Protein AF-A0A6G0XT94-F1 (afdb_monomer_lite)

Organism: NCBI:txid100861

Radius of gyration: 24.81 Å; chains: 1; bounding box: 57×28×72 Å

Foldseek 3Di:
DPVVVVVVVVVVVVVVVVVVVVVVVVVVVVVVLVVVLVVLCVPPPVVLLVVLVVVCLVLVFPQSLVVLLVVLVHDDDSVVGDHDPDDSVCSCVPPVVVLSVVLSVVCSVVVDPDSSVSSNVVSVVVSVVD

Sequence (130 aa):
MAEDKSQGLVTLREQLEKVQARYRNKDQRLAQQLDSKYEYMIHHLDPFISEALEELMLHRPEQVSAFLALYIRGPIDASRFKKTQLQPQVYFDRKVHPALSLAMDSVLRDIPDDIQAYLVDFFEKRATVY

pLDDT: mean 84.33, std 12.01, range [39.94, 95.5]

Structure (mmCIF, N/CA/C/O backbone):
data_AF-A0A6G0XT94-F1
#
_entry.id   AF-A0A6G0XT94-F1
#
loop_
_atom_site.group_PDB
_atom_site.id
_atom_site.type_symbol
_atom_site.label_atom_id
_atom_site.label_alt_id
_atom_site.label_comp_id
_atom_site.label_asym_id
_atom_site.label_entity_id
_atom_site.label_seq_id
_atom_site.pdbx_PDB_ins_code
_atom_site.Cartn_x
_atom_site.Cartn_y
_atom_site.Cartn_z
_atom_site.occupancy
_atom_site.B_iso_or_equiv
_atom_site.auth_seq_id
_atom_site.auth_comp_id
_atom_site.auth_asym_id
_atom_site.auth_atom_id
_atom_site.pdbx_PDB_model_num
ATOM 1 N N . MET A 1 1 ? -42.176 16.657 53.785 1.00 47.75 1 MET A N 1
ATOM 2 C CA . MET A 1 1 ? -41.913 16.784 52.330 1.00 47.75 1 MET A CA 1
ATOM 3 C C . MET A 1 1 ? -40.404 16.745 52.029 1.00 47.75 1 MET A C 1
ATOM 5 O O . MET A 1 1 ? -39.890 17.646 51.379 1.00 47.75 1 MET A O 1
ATOM 9 N N . ALA A 1 2 ? -39.673 15.729 52.512 1.00 53.06 2 ALA A N 1
ATOM 10 C CA . ALA A 1 2 ? -38.213 15.620 52.334 1.00 53.06 2 ALA A CA 1
ATOM 11 C C . ALA A 1 2 ? -37.775 14.369 51.539 1.00 53.06 2 ALA A C 1
ATOM 13 O O . ALA A 1 2 ? -36.676 14.356 50.993 1.00 53.06 2 ALA A O 1
ATOM 14 N N . GLU A 1 3 ? -38.634 13.351 51.421 1.00 51.06 3 GLU A N 1
ATOM 15 C CA . GLU A 1 3 ? -38.310 12.079 50.750 1.00 51.06 3 GLU A CA 1
ATOM 16 C C . GLU A 1 3 ? -38.244 12.189 49.217 1.00 51.06 3 GLU A C 1
ATOM 18 O O . GLU A 1 3 ? -37.426 11.525 48.587 1.00 51.06 3 GLU A O 1
ATOM 23 N N . ASP A 1 4 ? -39.016 13.098 48.620 1.00 54.94 4 ASP A N 1
ATOM 24 C CA . ASP A 1 4 ? -39.150 13.232 47.160 1.00 54.94 4 ASP A CA 1
ATOM 25 C C . A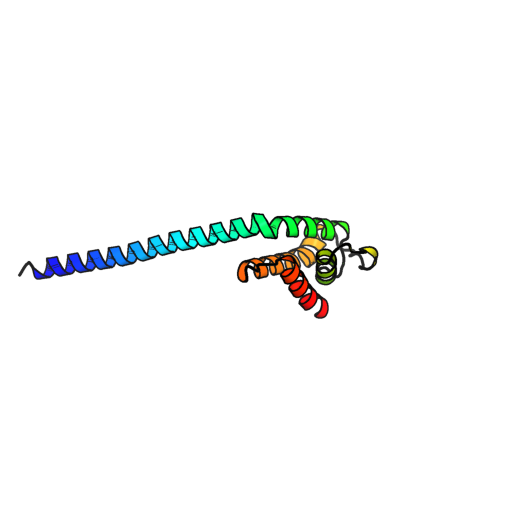SP A 1 4 ? -37.880 13.811 46.487 1.00 54.94 4 ASP A C 1
ATOM 27 O O . ASP A 1 4 ? -37.444 13.388 45.417 1.00 54.94 4 ASP A O 1
ATOM 31 N N . LYS A 1 5 ? -37.170 14.718 47.178 1.00 51.66 5 LYS A N 1
ATOM 32 C CA . LYS A 1 5 ? -35.885 15.269 46.696 1.00 51.66 5 LYS A CA 1
ATOM 33 C C . LYS A 1 5 ? -34.733 14.262 46.760 1.00 51.66 5 LYS A C 1
ATOM 35 O O . LYS A 1 5 ? -33.808 14.344 45.956 1.00 51.66 5 LYS A O 1
ATOM 40 N N . SER A 1 6 ? -34.782 13.331 47.713 1.00 54.19 6 SER A N 1
ATOM 41 C CA . SER A 1 6 ? -33.775 12.279 47.887 1.00 54.19 6 SER A CA 1
ATOM 42 C C . SER A 1 6 ? -33.812 11.288 46.718 1.00 54.19 6 SER A C 1
ATOM 44 O O . SER A 1 6 ? -32.783 11.018 46.100 1.00 54.19 6 SER A O 1
ATOM 46 N N . GLN A 1 7 ? -35.011 10.838 46.331 1.00 55.59 7 GLN A N 1
ATOM 47 C CA . GLN A 1 7 ? -35.201 9.927 45.197 1.00 55.59 7 GLN A CA 1
ATOM 48 C C . GLN A 1 7 ? -34.816 10.569 43.852 1.00 55.59 7 GLN A C 1
ATOM 50 O O . GLN A 1 7 ? -34.194 9.916 43.008 1.00 55.59 7 GLN A O 1
ATOM 55 N N . GLY A 1 8 ? -35.089 11.866 43.670 1.00 60.47 8 GLY A N 1
ATOM 56 C CA . GLY A 1 8 ? -34.646 12.629 42.496 1.00 60.47 8 GLY A CA 1
ATOM 57 C C . GLY A 1 8 ? -33.119 12.756 42.369 1.00 60.47 8 GLY A C 1
ATOM 58 O O . GLY A 1 8 ? -32.583 12.721 41.265 1.00 60.47 8 GLY A O 1
ATOM 59 N N . LEU A 1 9 ? -32.390 12.857 43.486 1.00 61.22 9 LEU A N 1
ATOM 60 C CA . LEU A 1 9 ? -30.920 12.921 43.489 1.00 61.22 9 LEU A CA 1
ATOM 61 C C . LEU A 1 9 ? -30.268 11.557 43.227 1.00 61.22 9 LEU A C 1
ATOM 63 O O . LEU A 1 9 ? -29.251 11.494 42.536 1.00 61.22 9 LEU A O 1
ATOM 67 N N . VAL A 1 10 ? -30.851 10.474 43.750 1.00 67.38 10 VAL A N 1
ATOM 68 C CA . VAL A 1 10 ? -30.383 9.097 43.508 1.00 67.38 10 VAL A CA 1
ATOM 69 C C . VAL A 1 10 ? -30.534 8.734 42.030 1.00 67.38 10 VAL A C 1
ATOM 71 O O . VAL A 1 10 ? -29.571 8.296 41.404 1.00 67.38 10 VAL A O 1
ATOM 74 N N . THR A 1 11 ? -31.690 9.030 41.435 1.00 71.62 11 THR A N 1
ATOM 75 C CA . THR A 1 11 ? -31.951 8.780 40.007 1.00 71.62 11 THR A CA 1
ATOM 76 C C . THR A 1 11 ? -31.040 9.593 39.082 1.00 71.62 11 THR A C 1
ATOM 78 O O . THR A 1 11 ? -30.573 9.072 38.068 1.00 71.62 11 THR A O 1
ATOM 81 N N . LEU A 1 12 ? -30.706 10.839 39.441 1.00 71.88 12 LEU A N 1
ATOM 82 C CA . LEU A 1 12 ? -29.742 11.655 38.693 1.00 71.88 12 LEU A CA 1
ATOM 83 C C . LEU A 1 12 ? -28.315 11.096 38.782 1.00 71.88 12 LEU A C 1
ATOM 85 O O . LEU A 1 12 ? -27.601 11.076 37.781 1.00 71.88 12 LEU A O 1
ATOM 89 N N . ARG A 1 13 ? -27.907 10.602 39.959 1.00 71.88 13 ARG A N 1
ATOM 90 C CA . ARG A 1 13 ? -26.602 9.950 40.163 1.00 71.88 13 ARG A CA 1
ATOM 91 C C . ARG A 1 13 ? -26.470 8.680 39.326 1.00 71.88 13 ARG A C 1
ATOM 93 O O . ARG A 1 13 ? -25.478 8.524 38.623 1.00 71.88 13 ARG A O 1
ATOM 100 N N . GLU A 1 14 ? -27.494 7.831 39.333 1.00 77.62 14 GLU A N 1
ATOM 101 C CA . GLU A 1 14 ? -27.533 6.603 38.531 1.00 77.62 14 GLU A CA 1
ATOM 102 C C . GLU A 1 14 ? -27.490 6.890 37.023 1.00 77.62 14 GLU A C 1
ATOM 104 O O . GLU A 1 14 ? -26.843 6.172 36.256 1.00 77.62 14 GLU A O 1
ATOM 109 N N . GLN A 1 15 ? -28.164 7.952 36.567 1.00 74.56 15 GLN A N 1
ATOM 110 C CA . GLN A 1 15 ? -28.080 8.398 35.175 1.00 74.56 15 GLN A CA 1
ATOM 111 C C . GLN A 1 15 ? -26.670 8.885 34.826 1.00 74.56 15 GLN A C 1
ATOM 113 O O . GLN A 1 15 ? -26.143 8.526 33.769 1.00 74.56 15 GLN A O 1
ATOM 118 N N . LEU A 1 16 ? -26.042 9.654 35.716 1.00 78.88 16 LEU A N 1
ATOM 119 C CA . LEU A 1 16 ? -24.687 10.163 35.525 1.00 78.88 16 LEU A CA 1
ATOM 120 C C . LEU A 1 16 ? -23.665 9.020 35.457 1.00 78.88 16 LEU A C 1
ATOM 122 O O . LEU A 1 16 ? -22.831 8.993 34.554 1.00 78.88 16 LEU A O 1
ATOM 126 N N . GLU A 1 17 ? -23.779 8.029 36.343 1.00 82.75 17 GLU A N 1
ATOM 127 C CA . GLU A 1 17 ? -22.938 6.829 36.339 1.00 82.75 17 GLU A CA 1
ATOM 128 C C . GLU A 1 17 ? -23.121 6.003 35.064 1.00 82.75 17 GLU A C 1
ATOM 130 O O . GLU A 1 17 ? -22.132 5.598 34.449 1.00 82.75 17 GLU A O 1
ATOM 135 N N . LYS A 1 18 ? -24.364 5.814 34.596 1.00 81.94 18 LYS A N 1
ATOM 136 C CA . LYS A 1 18 ? -24.647 5.134 33.320 1.00 81.94 18 LYS A CA 1
ATOM 137 C C . LYS A 1 18 ? -24.018 5.854 32.132 1.00 81.94 18 LYS A C 1
ATOM 139 O O . LYS A 1 18 ? -23.536 5.194 31.211 1.00 81.94 18 LYS A O 1
ATOM 144 N N . VAL A 1 19 ? -24.034 7.186 32.117 1.00 75.25 19 VAL A N 1
ATOM 145 C CA . VAL A 1 19 ? -23.413 7.987 31.053 1.00 75.25 19 VAL A CA 1
ATOM 146 C C . VAL A 1 19 ? -21.889 7.887 31.129 1.00 75.25 19 VAL A C 1
ATOM 148 O O . VAL A 1 19 ? -21.256 7.565 30.125 1.00 75.25 19 VAL A O 1
ATOM 151 N N . GLN A 1 20 ? -21.298 8.066 32.312 1.00 76.31 20 GLN A N 1
ATOM 152 C CA . GLN A 1 20 ? -19.851 7.957 32.524 1.00 76.31 20 GLN A CA 1
ATOM 153 C C . GLN A 1 20 ? -19.311 6.556 32.211 1.00 76.31 20 GLN A C 1
ATOM 155 O O . GLN A 1 20 ? -18.250 6.427 31.606 1.00 76.31 20 GLN A O 1
ATOM 160 N N . ALA A 1 21 ? -20.031 5.496 32.581 1.00 78.62 21 ALA A N 1
ATOM 161 C CA . ALA A 1 21 ? -19.683 4.126 32.208 1.00 78.62 21 ALA A CA 1
ATOM 162 C C . ALA A 1 21 ? -19.716 3.931 30.684 1.00 78.62 21 ALA A C 1
ATOM 164 O O . ALA A 1 21 ? -18.818 3.313 30.117 1.00 78.62 21 ALA A O 1
ATOM 165 N N . ARG A 1 22 ? -20.707 4.516 29.997 1.00 73.00 22 ARG A N 1
ATOM 166 C CA . ARG A 1 22 ? -20.804 4.462 28.532 1.00 73.00 22 ARG A CA 1
ATOM 167 C C . ARG A 1 22 ? -19.639 5.175 27.847 1.00 73.00 22 ARG A C 1
ATOM 169 O O . ARG A 1 22 ? -19.152 4.665 26.845 1.00 73.00 22 ARG A O 1
ATOM 176 N N . TYR A 1 23 ? -19.202 6.318 28.376 1.00 71.38 23 TYR A N 1
ATOM 177 C CA . TYR A 1 23 ? -18.020 7.026 27.877 1.00 71.38 23 TYR A CA 1
ATOM 178 C C . TYR A 1 23 ? -16.741 6.221 28.112 1.00 71.38 23 TYR A C 1
ATOM 180 O O . TYR A 1 23 ? -16.039 5.935 27.151 1.00 71.38 23 TYR A O 1
ATOM 188 N N . ARG A 1 24 ? -16.507 5.732 29.336 1.00 75.94 24 ARG A N 1
ATOM 189 C CA . ARG A 1 24 ? -15.332 4.899 29.652 1.00 75.94 24 ARG A CA 1
ATOM 190 C C . ARG A 1 24 ? -15.236 3.645 28.778 1.00 75.94 24 ARG A C 1
ATOM 192 O O . ARG A 1 24 ? -14.165 3.335 28.267 1.00 75.94 24 ARG A O 1
ATOM 199 N N . ASN A 1 25 ? -16.357 2.962 28.546 1.00 76.31 25 ASN A N 1
ATOM 200 C CA . ASN A 1 25 ? -16.394 1.788 27.670 1.00 76.31 25 ASN A CA 1
ATOM 201 C C . ASN A 1 25 ? -16.162 2.148 26.195 1.00 76.31 25 ASN A C 1
ATOM 203 O O . ASN A 1 25 ? -15.575 1.358 25.458 1.00 76.31 25 ASN A O 1
ATOM 207 N N . LYS A 1 26 ? -16.623 3.324 25.743 1.00 71.81 26 LYS A N 1
ATOM 208 C CA . LYS A 1 26 ? -16.332 3.817 24.390 1.00 71.81 26 LYS A CA 1
ATOM 209 C C . LYS A 1 26 ? -14.850 4.137 24.227 1.00 71.81 26 LYS A C 1
ATOM 211 O O . LYS A 1 26 ? -14.281 3.714 23.231 1.00 71.81 26 LYS A O 1
ATOM 216 N N . ASP A 1 27 ? -14.234 4.795 25.202 1.00 74.88 27 ASP A N 1
ATOM 217 C CA . ASP A 1 27 ? -12.811 5.144 25.157 1.00 74.88 27 ASP A CA 1
ATOM 218 C C . ASP A 1 27 ? -11.924 3.892 25.134 1.00 74.88 27 ASP A C 1
ATOM 220 O O . ASP A 1 27 ? -11.033 3.785 24.296 1.00 74.88 27 ASP A O 1
ATOM 224 N N . GLN A 1 28 ? -12.218 2.890 25.973 1.00 76.31 28 GLN A N 1
ATOM 225 C CA . GLN A 1 28 ? -11.496 1.611 25.951 1.00 76.31 28 GLN A CA 1
ATOM 226 C C . GLN A 1 28 ? -11.670 0.861 24.628 1.00 76.31 28 GLN A C 1
ATOM 228 O O . GLN A 1 28 ? -10.703 0.326 24.091 1.00 76.31 28 GLN A O 1
ATOM 233 N N . ARG A 1 29 ? -12.887 0.843 24.073 1.00 76.31 29 ARG A N 1
ATOM 234 C CA . ARG A 1 29 ? -13.144 0.218 22.771 1.00 76.31 29 ARG A CA 1
ATOM 235 C C . ARG A 1 29 ? -12.402 0.935 21.642 1.00 76.31 29 ARG A C 1
ATOM 237 O O . ARG A 1 29 ? -11.903 0.268 20.744 1.00 76.31 29 ARG A O 1
ATOM 244 N N . LEU A 1 30 ? -12.334 2.265 21.676 1.00 71.38 30 LEU A N 1
ATOM 245 C CA . LEU A 1 30 ? -11.585 3.053 20.697 1.00 71.38 30 LEU A CA 1
ATOM 246 C C . LEU A 1 30 ? -10.083 2.774 20.799 1.00 71.38 30 LEU A C 1
ATOM 248 O O . LEU A 1 30 ? -9.453 2.553 19.771 1.00 71.38 30 LEU A O 1
ATOM 252 N N . ALA A 1 31 ? -9.534 2.704 22.015 1.00 74.81 31 ALA A N 1
ATOM 253 C CA . ALA A 1 31 ? -8.139 2.327 22.235 1.00 74.81 31 ALA A CA 1
ATOM 254 C C . ALA A 1 31 ? -7.837 0.924 21.677 1.00 74.81 31 ALA A C 1
ATOM 256 O O . ALA A 1 31 ? -6.942 0.773 20.857 1.00 74.81 31 ALA A O 1
ATOM 257 N N . GLN A 1 32 ? -8.668 -0.074 21.993 1.00 83.19 32 GLN A N 1
ATOM 258 C CA . GLN A 1 32 ? -8.523 -1.435 21.454 1.00 83.19 32 GLN A CA 1
ATOM 259 C C . GLN A 1 32 ? -8.630 -1.489 19.921 1.00 83.19 32 GLN A C 1
ATOM 261 O O . GLN A 1 32 ? -7.949 -2.276 19.264 1.00 83.19 32 GLN A O 1
ATOM 266 N N . GLN A 1 33 ? -9.493 -0.663 19.325 1.00 77.88 33 GLN A N 1
ATOM 267 C CA . GLN A 1 33 ? -9.609 -0.560 17.869 1.00 77.88 33 GLN A CA 1
ATOM 268 C C . GLN A 1 33 ? -8.379 0.089 17.224 1.00 77.88 33 GLN A C 1
ATOM 270 O O . GLN A 1 33 ? -8.027 -0.274 16.105 1.00 77.88 33 GLN A O 1
ATOM 275 N N . LEU A 1 34 ? -7.728 1.033 17.905 1.00 77.50 34 LEU A N 1
ATOM 276 C CA . LEU A 1 34 ? -6.469 1.615 17.445 1.00 77.50 34 LEU A CA 1
ATOM 277 C C . LEU A 1 34 ? -5.328 0.604 17.555 1.00 77.50 34 LEU A C 1
ATOM 279 O O . LEU A 1 34 ? -4.624 0.401 16.570 1.00 77.50 34 LEU A O 1
ATOM 283 N N . ASP A 1 35 ? -5.214 -0.079 18.695 1.00 83.88 35 ASP A N 1
ATOM 284 C CA . ASP A 1 35 ? -4.185 -1.098 18.925 1.00 83.88 35 ASP A CA 1
ATOM 285 C C . ASP A 1 35 ? -4.300 -2.227 17.897 1.00 83.88 35 ASP A C 1
ATOM 287 O O . ASP A 1 35 ? -3.326 -2.570 17.240 1.00 83.88 35 ASP A O 1
ATOM 291 N N . SER A 1 36 ? -5.510 -2.746 17.667 1.00 83.38 36 SER A N 1
ATOM 292 C CA . SER A 1 36 ? -5.729 -3.806 16.670 1.00 83.38 36 SER A CA 1
ATOM 293 C C . SER A 1 36 ? -5.400 -3.377 15.239 1.00 83.38 36 SER A C 1
ATOM 295 O O . SER A 1 36 ? -4.857 -4.174 14.479 1.00 83.38 36 SER A O 1
ATOM 297 N N . LYS A 1 37 ? -5.686 -2.127 14.855 1.00 83.56 37 LYS A N 1
ATOM 298 C CA . LYS A 1 37 ? -5.285 -1.611 13.537 1.00 83.56 37 LYS A CA 1
ATOM 299 C C . LYS A 1 37 ? -3.777 -1.425 13.425 1.00 83.56 37 LYS A C 1
ATOM 301 O O . LYS A 1 37 ? -3.222 -1.700 12.367 1.00 83.56 37 LYS A O 1
ATOM 306 N N . TYR A 1 38 ? -3.130 -0.966 14.489 1.00 83.12 38 TYR A N 1
ATOM 307 C CA . TYR A 1 38 ? -1.684 -0.777 14.525 1.00 83.12 38 TYR A CA 1
ATOM 308 C C . TYR A 1 38 ? -0.935 -2.114 14.451 1.00 83.12 38 TYR A C 1
ATOM 310 O O . TYR A 1 38 ? -0.050 -2.276 13.617 1.00 83.12 38 TYR A O 1
ATOM 318 N N . GLU A 1 39 ? -1.366 -3.100 15.237 1.00 86.06 39 GLU A N 1
ATOM 319 C CA . GLU A 1 39 ? -0.892 -4.488 15.164 1.00 86.06 39 GLU A CA 1
ATOM 320 C C . GLU A 1 39 ? -1.058 -5.052 13.749 1.00 86.06 39 GLU A C 1
ATOM 322 O O . GLU A 1 39 ? -0.124 -5.611 13.173 1.00 86.06 39 GLU A O 1
ATOM 327 N N . TYR A 1 40 ? -2.227 -4.831 13.138 1.00 86.38 40 TYR A N 1
ATOM 328 C CA . TYR A 1 40 ? -2.480 -5.264 11.770 1.00 86.38 40 TYR A CA 1
ATOM 329 C C . TYR A 1 40 ? -1.521 -4.611 10.759 1.00 86.38 40 TYR A C 1
ATOM 331 O O . TYR A 1 40 ? -1.011 -5.292 9.867 1.00 86.38 40 TYR A O 1
ATOM 339 N N . MET A 1 41 ? -1.246 -3.307 10.896 1.00 87.50 41 MET A N 1
ATOM 340 C CA . MET A 1 41 ? -0.274 -2.614 10.044 1.00 87.50 41 MET A CA 1
ATOM 341 C C . MET A 1 41 ? 1.105 -3.249 10.149 1.00 87.50 41 MET A C 1
ATOM 343 O O . MET A 1 41 ? 1.657 -3.659 9.132 1.00 87.50 41 MET A O 1
ATOM 347 N N . ILE A 1 42 ? 1.624 -3.377 11.369 1.00 87.12 42 ILE A N 1
ATOM 348 C CA . ILE A 1 42 ? 2.975 -3.885 11.615 1.00 87.12 42 ILE A CA 1
ATOM 349 C C . ILE A 1 42 ? 3.139 -5.297 11.057 1.00 87.12 42 ILE A C 1
ATOM 351 O O . ILE A 1 42 ? 4.156 -5.610 10.440 1.00 87.12 42 ILE A O 1
ATOM 355 N N . HIS A 1 43 ? 2.151 -6.162 11.278 1.00 87.12 43 HIS A N 1
ATOM 356 C CA . HIS A 1 43 ? 2.285 -7.574 10.941 1.00 87.12 43 HIS A CA 1
ATOM 357 C C . HIS A 1 43 ? 1.990 -7.900 9.483 1.00 87.12 43 HIS A C 1
ATOM 359 O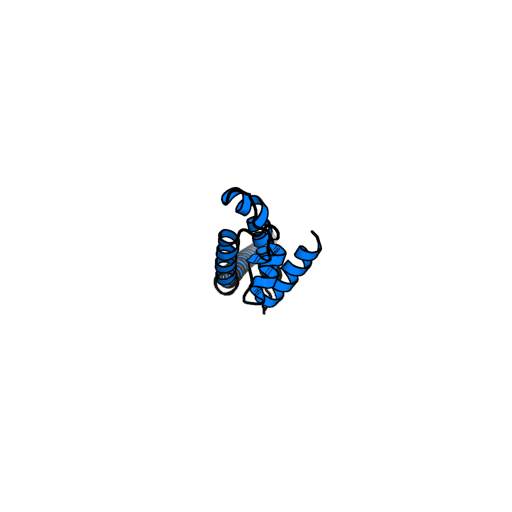 O . HIS A 1 43 ? 2.520 -8.890 8.975 1.00 87.12 43 HIS A O 1
ATOM 365 N N . HIS A 1 44 ? 1.169 -7.098 8.807 1.00 86.81 44 HIS A N 1
ATOM 366 C CA . HIS A 1 44 ? 0.680 -7.460 7.481 1.00 86.81 44 HIS A CA 1
ATOM 367 C C . HIS A 1 44 ? 0.970 -6.412 6.400 1.00 86.81 44 HIS A C 1
ATOM 369 O O . HIS A 1 44 ? 1.186 -6.782 5.247 1.00 86.81 44 HIS A O 1
ATOM 375 N N . LEU A 1 45 ? 0.998 -5.121 6.740 1.00 86.94 45 LEU A N 1
ATOM 376 C CA . LEU A 1 45 ? 1.126 -4.035 5.764 1.00 86.94 45 LEU A CA 1
ATOM 377 C C . LEU A 1 45 ? 2.552 -3.479 5.673 1.00 86.94 45 LEU A C 1
ATOM 379 O O . LEU A 1 45 ? 3.067 -3.311 4.570 1.00 86.94 45 LEU A O 1
ATOM 383 N N . ASP A 1 46 ? 3.200 -3.212 6.804 1.00 86.56 46 ASP A N 1
ATOM 384 C CA . ASP A 1 46 ? 4.523 -2.580 6.866 1.00 86.56 46 ASP A CA 1
ATOM 385 C C . ASP A 1 46 ? 5.623 -3.362 6.128 1.00 86.56 46 ASP A C 1
ATOM 387 O O . ASP A 1 46 ? 6.389 -2.720 5.396 1.00 86.56 46 ASP A O 1
ATOM 391 N N . PRO A 1 47 ? 5.706 -4.710 6.227 1.00 87.38 47 PRO A N 1
ATOM 392 C CA . PRO A 1 47 ? 6.693 -5.476 5.467 1.00 87.38 47 PRO A CA 1
ATOM 393 C C . PRO A 1 47 ? 6.540 -5.244 3.962 1.00 87.38 47 PRO A C 1
ATOM 395 O O . PRO A 1 47 ? 7.510 -4.965 3.263 1.00 87.38 47 PRO A O 1
ATOM 398 N N . PHE A 1 48 ? 5.295 -5.250 3.484 1.00 85.81 48 PHE A N 1
ATOM 399 C CA . PHE A 1 48 ? 4.983 -5.044 2.078 1.00 85.81 48 PHE A CA 1
ATOM 400 C C . PHE A 1 48 ? 5.300 -3.616 1.610 1.00 85.81 48 PHE A C 1
ATOM 402 O O . PHE A 1 48 ? 5.910 -3.415 0.560 1.00 85.81 48 PHE A O 1
ATOM 409 N N . ILE A 1 49 ? 4.879 -2.607 2.378 1.00 88.75 49 ILE A N 1
ATOM 410 C CA . ILE A 1 49 ? 5.068 -1.199 2.006 1.00 88.75 49 ILE A CA 1
ATOM 411 C C . ILE A 1 49 ? 6.550 -0.828 1.980 1.00 88.75 49 ILE A C 1
ATOM 413 O O . ILE A 1 49 ? 6.962 -0.066 1.106 1.00 88.75 49 ILE A O 1
ATOM 417 N N . SER A 1 50 ? 7.347 -1.377 2.898 1.00 89.56 50 SER A N 1
ATOM 418 C CA . SER A 1 50 ? 8.788 -1.121 2.958 1.00 89.56 50 SER A CA 1
ATOM 419 C C . SER A 1 50 ? 9.497 -1.644 1.707 1.00 89.56 50 SER A C 1
ATOM 421 O O . SER A 1 50 ? 10.179 -0.876 1.030 1.00 89.56 50 SER A O 1
ATOM 423 N N . GLU A 1 51 ? 9.250 -2.902 1.331 1.00 90.38 51 GLU A N 1
ATOM 424 C CA . GLU A 1 51 ? 9.820 -3.508 0.117 1.00 90.38 51 GLU A CA 1
ATOM 425 C C . GLU A 1 51 ? 9.364 -2.776 -1.156 1.00 90.38 51 GLU A C 1
ATOM 427 O O . GLU A 1 51 ? 10.173 -2.405 -2.011 1.00 90.38 51 GLU A O 1
ATOM 432 N N . ALA A 1 52 ? 8.067 -2.472 -1.256 1.00 90.94 52 ALA A N 1
ATOM 433 C CA . ALA A 1 52 ? 7.512 -1.734 -2.386 1.00 90.94 52 ALA A CA 1
ATOM 434 C C . ALA A 1 52 ? 8.112 -0.322 -2.520 1.00 90.94 52 ALA A C 1
ATOM 436 O O . ALA A 1 52 ? 8.346 0.159 -3.633 1.00 90.94 52 ALA A O 1
ATOM 437 N N . LEU A 1 53 ? 8.360 0.363 -1.399 1.00 92.94 53 LEU A N 1
ATOM 438 C CA . LEU A 1 53 ? 8.972 1.688 -1.388 1.00 92.94 53 LEU A CA 1
ATOM 439 C C . LEU A 1 53 ? 10.420 1.641 -1.882 1.00 92.94 53 LEU A C 1
ATOM 441 O O . LEU A 1 53 ? 10.806 2.483 -2.696 1.00 92.94 53 LEU A O 1
ATOM 445 N N . GLU A 1 54 ? 11.208 0.671 -1.421 1.00 92.19 54 GLU A N 1
ATOM 446 C CA . GLU A 1 54 ? 12.595 0.489 -1.860 1.00 92.19 54 GLU A CA 1
ATOM 447 C C . GLU A 1 54 ? 12.675 0.301 -3.378 1.00 92.19 54 GLU A C 1
ATOM 449 O O . GLU A 1 54 ? 13.399 1.031 -4.062 1.00 92.19 54 GLU A O 1
ATOM 454 N N . GLU A 1 55 ? 11.847 -0.584 -3.925 1.00 92.38 55 GLU A N 1
ATOM 455 C CA . GLU A 1 55 ? 11.782 -0.874 -5.359 1.00 92.38 55 GLU A CA 1
ATOM 456 C C . GLU A 1 55 ? 11.348 0.343 -6.185 1.00 92.38 55 GLU A C 1
ATOM 458 O O . GLU A 1 55 ? 11.944 0.673 -7.220 1.00 92.38 55 GLU A O 1
ATOM 463 N N . LEU A 1 56 ? 10.356 1.096 -5.699 1.00 93.94 56 LEU A N 1
ATOM 464 C CA . LEU A 1 56 ? 9.936 2.340 -6.339 1.00 93.94 56 LEU A CA 1
ATOM 465 C C . LEU A 1 56 ? 11.034 3.400 -6.332 1.00 93.94 56 LEU A C 1
ATOM 467 O O . LEU A 1 56 ? 11.170 4.128 -7.317 1.00 93.94 56 LEU A O 1
ATOM 471 N N . MET A 1 57 ? 11.802 3.519 -5.251 1.00 94.06 57 MET A N 1
ATOM 472 C CA . MET A 1 57 ? 12.880 4.503 -5.142 1.00 94.06 57 MET A CA 1
ATOM 473 C C . MET A 1 57 ? 14.129 4.090 -5.925 1.00 94.06 57 MET A C 1
ATOM 475 O O . MET A 1 57 ? 14.840 4.962 -6.436 1.00 94.06 57 MET A O 1
ATOM 479 N N . LEU A 1 58 ? 14.363 2.788 -6.091 1.00 92.56 58 LEU A N 1
ATOM 480 C CA . LEU A 1 58 ? 15.438 2.238 -6.911 1.00 92.56 58 LEU A CA 1
ATOM 481 C C . LEU A 1 58 ? 15.161 2.440 -8.406 1.00 92.56 58 LEU A C 1
ATOM 483 O O . LEU A 1 58 ? 15.982 3.004 -9.141 1.00 92.56 58 LEU A O 1
ATOM 487 N N . HIS A 1 59 ? 13.986 2.010 -8.867 1.00 92.88 59 HIS A N 1
ATOM 488 C CA . HIS A 1 59 ? 13.654 1.993 -10.291 1.00 92.88 59 HIS A CA 1
ATOM 489 C C . HIS A 1 59 ? 13.025 3.292 -10.789 1.00 92.88 59 HIS A C 1
ATOM 491 O O . HIS A 1 59 ? 13.187 3.638 -11.963 1.00 92.88 59 HIS A O 1
ATOM 497 N N . ARG A 1 60 ? 12.359 4.033 -9.897 1.00 93.50 60 ARG A N 1
ATOM 498 C CA . ARG A 1 60 ? 11.668 5.302 -10.163 1.00 93.50 60 ARG A CA 1
ATOM 499 C C . ARG A 1 60 ? 10.797 5.274 -11.429 1.00 93.50 60 ARG A C 1
ATOM 501 O O . ARG A 1 60 ? 10.980 6.121 -12.315 1.00 93.50 60 ARG A O 1
ATOM 508 N N . PRO A 1 61 ? 9.878 4.299 -11.554 1.00 94.88 61 PRO A N 1
ATOM 509 C CA . PRO A 1 61 ? 8.963 4.218 -12.686 1.00 94.88 61 PRO A CA 1
ATOM 510 C C . PRO A 1 61 ? 8.034 5.437 -12.739 1.00 94.88 61 PRO A C 1
ATOM 512 O O . PRO A 1 61 ? 7.537 5.919 -11.727 1.00 94.88 61 PRO A O 1
ATOM 515 N N . GLU A 1 62 ? 7.734 5.931 -13.937 1.00 92.00 62 GLU A N 1
ATOM 516 C CA . GLU A 1 62 ? 6.759 7.014 -14.117 1.00 92.00 62 GLU A CA 1
ATOM 517 C C . GLU A 1 62 ? 5.322 6.557 -13.788 1.00 92.00 62 GLU A C 1
ATOM 519 O O . GLU A 1 62 ? 4.517 7.341 -13.276 1.00 92.00 62 GLU A O 1
ATOM 524 N N . GLN A 1 63 ? 5.028 5.275 -14.033 1.00 92.12 63 GLN A N 1
ATOM 525 C CA . GLN A 1 63 ? 3.730 4.621 -13.830 1.00 92.12 63 GLN A CA 1
ATOM 526 C C . GLN A 1 63 ? 3.734 3.788 -12.535 1.00 92.12 63 GLN A C 1
ATOM 528 O O . GLN A 1 63 ? 3.810 2.561 -12.569 1.00 92.12 63 GLN A O 1
ATOM 533 N N . VAL A 1 64 ? 3.660 4.461 -11.383 1.00 94.00 64 VAL A N 1
ATOM 534 C CA . VAL A 1 64 ? 3.781 3.830 -10.051 1.00 94.00 64 VAL A CA 1
ATOM 535 C C . VAL A 1 64 ? 2.750 2.723 -9.816 1.00 94.00 64 VAL A C 1
ATOM 537 O O . VAL A 1 64 ? 3.125 1.626 -9.421 1.00 94.00 64 VAL A O 1
ATOM 540 N N . SER A 1 65 ? 1.462 2.967 -10.084 1.00 93.38 65 SER A N 1
ATOM 541 C CA . SER A 1 65 ? 0.416 1.965 -9.822 1.00 93.38 65 SER A CA 1
ATOM 542 C C . SER A 1 65 ? 0.573 0.715 -10.692 1.00 93.38 65 SER A C 1
ATOM 544 O O . SER A 1 65 ? 0.469 -0.394 -10.186 1.00 93.38 65 SER A O 1
ATOM 546 N N . ALA A 1 66 ? 0.898 0.873 -11.978 1.00 91.88 66 ALA A N 1
ATOM 547 C CA . ALA A 1 66 ? 1.142 -0.265 -12.864 1.00 91.88 66 ALA A CA 1
ATOM 548 C C . ALA A 1 66 ? 2.381 -1.070 -12.435 1.00 91.88 66 ALA A C 1
ATOM 550 O O . ALA A 1 66 ? 2.356 -2.299 -12.455 1.00 91.88 66 ALA A O 1
ATOM 551 N N . PHE A 1 67 ? 3.444 -0.380 -12.007 1.00 93.75 67 PHE A N 1
ATOM 552 C CA . PHE A 1 67 ? 4.636 -1.028 -11.467 1.00 93.75 67 PHE A CA 1
ATOM 553 C C . PHE A 1 67 ? 4.304 -1.845 -10.215 1.00 93.75 67 PHE A C 1
ATOM 555 O O . PHE A 1 67 ? 4.636 -3.023 -10.160 1.00 93.75 67 PHE A O 1
ATOM 562 N N . LEU A 1 68 ? 3.591 -1.256 -9.249 1.00 93.19 68 LEU A N 1
ATOM 563 C CA . LEU A 1 68 ? 3.211 -1.937 -8.010 1.00 93.19 68 LEU A CA 1
ATOM 564 C C . LEU A 1 68 ? 2.302 -3.146 -8.261 1.00 93.19 68 LEU A C 1
ATOM 566 O O . LEU A 1 68 ? 2.548 -4.206 -7.698 1.00 93.19 68 LEU A O 1
ATOM 570 N N . ALA A 1 69 ? 1.304 -3.029 -9.142 1.00 92.31 69 ALA A N 1
ATOM 571 C CA . ALA A 1 69 ? 0.420 -4.145 -9.484 1.00 92.31 69 ALA A CA 1
ATOM 572 C C . ALA A 1 69 ? 1.187 -5.362 -10.033 1.00 92.31 69 ALA A C 1
ATOM 574 O O . ALA A 1 69 ? 0.866 -6.502 -9.700 1.00 92.31 69 ALA A O 1
ATOM 575 N N . LEU A 1 70 ? 2.205 -5.126 -10.868 1.00 90.81 70 LEU A N 1
ATOM 576 C CA . LEU A 1 70 ? 3.050 -6.195 -11.400 1.00 90.81 70 LEU A CA 1
ATOM 577 C C . LEU A 1 70 ? 4.060 -6.707 -10.372 1.00 90.81 70 LEU A C 1
ATOM 579 O O . LEU A 1 70 ? 4.258 -7.913 -10.296 1.00 90.81 70 LEU A O 1
ATOM 583 N N . TYR A 1 71 ? 4.653 -5.815 -9.579 1.00 90.81 71 TYR A N 1
ATOM 584 C CA . TYR A 1 71 ? 5.605 -6.166 -8.527 1.00 90.81 71 TYR A CA 1
ATOM 585 C C . TYR A 1 71 ? 4.985 -7.108 -7.489 1.00 90.81 71 TYR A C 1
ATOM 587 O O . TYR A 1 71 ? 5.579 -8.121 -7.135 1.00 90.81 71 TYR A O 1
ATOM 595 N N . ILE A 1 72 ? 3.744 -6.839 -7.066 1.00 89.62 72 ILE A N 1
ATOM 596 C CA . ILE A 1 72 ? 3.036 -7.698 -6.104 1.00 89.62 72 ILE A CA 1
ATOM 597 C C . ILE A 1 72 ? 2.776 -9.096 -6.680 1.00 89.62 72 ILE A C 1
ATOM 599 O O . ILE A 1 72 ? 2.793 -10.085 -5.955 1.00 89.62 72 ILE A O 1
ATOM 603 N N . ARG A 1 73 ? 2.541 -9.200 -7.994 1.00 87.62 73 ARG A N 1
ATOM 604 C CA . ARG A 1 73 ? 2.304 -10.488 -8.666 1.00 87.62 73 ARG A CA 1
ATOM 605 C C . ARG A 1 73 ? 3.560 -11.341 -8.805 1.00 87.62 73 ARG A C 1
ATOM 607 O O . ARG A 1 73 ? 3.443 -12.516 -9.154 1.00 87.62 73 ARG A O 1
ATOM 614 N N . GLY A 1 74 ? 4.737 -10.770 -8.569 1.00 84.62 74 GLY A N 1
ATOM 615 C CA . GLY A 1 74 ? 6.006 -11.473 -8.619 1.00 84.62 74 GLY A CA 1
ATOM 616 C C . GLY A 1 74 ? 7.091 -10.691 -9.360 1.00 84.62 74 GLY A C 1
ATOM 617 O O . GLY A 1 74 ? 7.001 -9.473 -9.520 1.00 84.62 74 GLY A O 1
ATOM 618 N N . PRO A 1 75 ? 8.153 -11.381 -9.809 1.00 80.06 75 PRO A N 1
ATOM 619 C CA . PRO A 1 75 ? 9.335 -10.729 -10.350 1.00 80.06 75 PRO A CA 1
ATOM 620 C C . PRO A 1 75 ? 8.990 -9.877 -11.574 1.00 80.06 75 PRO A C 1
ATOM 622 O O . PRO A 1 75 ? 8.435 -10.358 -12.565 1.00 80.06 75 PRO A O 1
ATOM 625 N N . ILE A 1 76 ? 9.354 -8.600 -11.494 1.00 82.81 76 ILE A N 1
ATOM 626 C CA . ILE A 1 76 ? 9.058 -7.597 -12.508 1.00 82.81 76 ILE A CA 1
ATOM 627 C C . ILE A 1 76 ? 10.313 -7.246 -13.304 1.00 82.81 76 ILE A C 1
ATOM 629 O O . ILE A 1 76 ? 11.390 -7.012 -12.759 1.00 82.81 76 ILE A O 1
ATOM 633 N N . ASP A 1 77 ? 10.163 -7.156 -14.623 1.00 83.88 77 ASP A N 1
ATOM 634 C CA . ASP A 1 77 ? 11.176 -6.546 -15.477 1.00 83.88 77 ASP A CA 1
ATOM 635 C C . ASP A 1 77 ? 11.018 -5.019 -15.444 1.00 83.88 77 ASP A C 1
ATOM 637 O O . ASP A 1 77 ? 10.247 -4.428 -16.210 1.00 83.88 77 ASP A O 1
ATOM 641 N N . ALA A 1 78 ? 11.757 -4.373 -14.540 1.00 81.56 78 ALA A N 1
ATOM 642 C CA . ALA A 1 78 ? 11.727 -2.924 -14.358 1.00 81.56 78 ALA A CA 1
ATOM 643 C C . ALA A 1 78 ? 12.158 -2.132 -15.611 1.00 81.56 78 ALA A C 1
ATOM 645 O O . ALA A 1 78 ? 11.871 -0.938 -15.702 1.00 81.56 78 ALA A O 1
ATOM 646 N N . SER A 1 79 ? 12.812 -2.766 -16.596 1.00 84.50 79 SER A N 1
ATOM 647 C CA . SER A 1 79 ? 13.196 -2.105 -17.853 1.00 84.50 79 SER A CA 1
ATOM 648 C C . SER A 1 79 ? 11.996 -1.742 -18.736 1.00 84.50 79 SER A C 1
ATOM 650 O O . SER A 1 79 ? 12.095 -0.844 -19.573 1.00 84.50 79 SER A O 1
ATOM 652 N N . ARG A 1 80 ? 10.839 -2.376 -18.505 1.00 88.25 80 ARG A N 1
ATOM 653 C CA . ARG A 1 80 ? 9.580 -2.094 -19.213 1.00 88.25 80 ARG A CA 1
ATOM 654 C C . ARG A 1 80 ? 8.960 -0.752 -18.838 1.00 88.25 80 ARG A C 1
ATOM 656 O O . ARG A 1 80 ? 8.094 -0.256 -19.556 1.00 88.25 80 ARG A O 1
ATOM 663 N N . PHE A 1 81 ? 9.390 -0.164 -17.726 1.00 89.25 81 PHE A N 1
ATOM 664 C CA . PHE A 1 81 ? 8.852 1.087 -17.221 1.00 89.25 81 PHE A CA 1
ATOM 665 C C . PHE A 1 81 ? 9.753 2.251 -17.594 1.00 89.2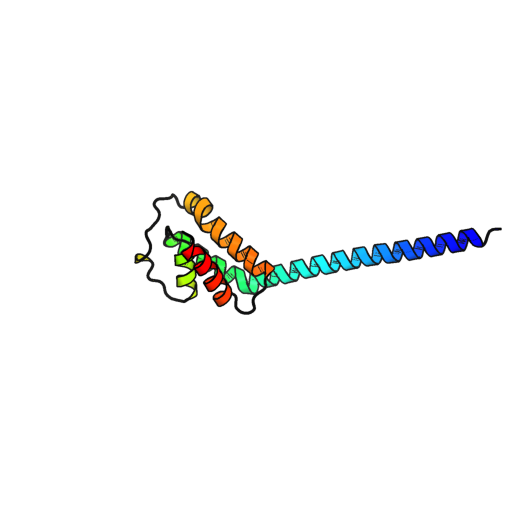5 81 PHE A C 1
ATOM 667 O O . PHE A 1 81 ? 10.965 2.244 -17.369 1.00 89.25 81 PHE A O 1
ATOM 674 N N . LYS A 1 82 ? 9.138 3.314 -18.116 1.00 91.06 82 LYS A N 1
ATOM 675 C CA . LYS A 1 82 ? 9.842 4.573 -18.327 1.00 91.06 82 LYS A CA 1
ATOM 676 C C . LYS A 1 82 ? 10.298 5.121 -16.977 1.00 91.06 82 LYS A C 1
ATOM 678 O O . LYS A 1 82 ? 9.482 5.341 -16.082 1.00 91.06 82 LYS A O 1
ATOM 683 N N . LYS A 1 83 ? 11.604 5.351 -16.843 1.00 91.06 83 LYS A N 1
ATOM 684 C CA . LYS A 1 83 ? 12.176 5.990 -15.656 1.00 91.06 83 LYS A CA 1
ATOM 685 C C . LYS A 1 83 ? 11.824 7.469 -15.639 1.00 91.06 83 LYS A C 1
ATOM 687 O O . LYS A 1 83 ? 11.922 8.159 -16.656 1.00 91.06 83 LYS A O 1
ATOM 692 N N . THR A 1 84 ? 11.448 7.962 -14.470 1.00 92.38 84 THR A N 1
ATOM 693 C CA . THR A 1 84 ? 11.209 9.386 -14.266 1.00 92.38 84 THR A CA 1
ATOM 694 C C . THR A 1 84 ? 12.512 10.186 -14.294 1.00 92.38 84 THR A C 1
ATOM 696 O O . THR A 1 84 ? 13.574 9.707 -13.895 1.00 92.38 84 THR A O 1
ATOM 699 N N . GLN A 1 85 ? 12.418 11.437 -14.740 1.00 92.44 85 GLN A N 1
ATOM 700 C CA . GLN A 1 85 ? 13.508 12.415 -14.657 1.00 92.44 85 GLN A CA 1
ATOM 701 C C . GLN A 1 85 ? 13.432 13.263 -13.378 1.00 92.44 85 GLN A C 1
ATOM 703 O O . GLN A 1 85 ? 14.285 14.116 -13.143 1.00 92.44 85 GLN A O 1
ATOM 708 N N . LEU A 1 86 ? 12.404 13.052 -12.551 1.00 91.94 86 LEU A N 1
ATOM 709 C CA . LEU A 1 86 ? 12.233 13.784 -11.303 1.00 91.94 86 LEU A CA 1
ATOM 710 C C . LEU A 1 86 ? 13.370 13.468 -10.321 1.00 91.94 86 LEU A C 1
ATOM 712 O O . LEU A 1 86 ? 13.850 12.332 -10.220 1.00 91.94 86 LEU A O 1
ATOM 716 N N . GLN A 1 87 ? 13.764 14.485 -9.551 1.00 94.94 87 GLN A N 1
ATOM 717 C CA . GLN A 1 87 ? 14.638 14.285 -8.398 1.00 94.94 87 GLN A CA 1
ATOM 718 C C . GLN A 1 87 ? 13.962 13.343 -7.384 1.00 94.94 87 GLN A C 1
ATOM 720 O O . GLN A 1 87 ? 12.737 13.402 -7.256 1.00 94.94 87 GLN A O 1
ATOM 725 N N . PRO A 1 88 ? 14.719 12.502 -6.652 1.00 92.75 88 PRO A N 1
ATOM 726 C CA . PRO A 1 88 ? 14.154 11.466 -5.782 1.00 92.75 88 PRO A CA 1
ATOM 727 C C . PRO A 1 88 ? 13.083 11.964 -4.804 1.00 92.75 88 PRO A C 1
ATOM 729 O O . PRO A 1 88 ? 12.002 11.388 -4.757 1.00 92.75 88 PRO A O 1
ATOM 732 N N . GLN A 1 89 ? 13.333 13.075 -4.104 1.00 94.06 89 GLN A N 1
ATOM 733 C CA . GLN A 1 89 ? 12.360 13.652 -3.169 1.00 94.06 89 GLN A CA 1
ATOM 734 C C . GLN A 1 89 ? 11.068 14.083 -3.879 1.00 94.06 89 GLN A C 1
ATOM 736 O O . GLN A 1 89 ? 9.970 13.721 -3.474 1.00 94.06 89 GLN A O 1
ATOM 741 N N . VAL A 1 90 ? 11.195 14.792 -5.005 1.00 95.50 90 VAL A N 1
ATOM 742 C CA . VAL A 1 90 ? 10.044 15.263 -5.793 1.00 95.50 90 VAL A CA 1
ATOM 743 C C . VAL A 1 90 ? 9.249 14.092 -6.371 1.00 95.50 90 VAL A C 1
ATOM 745 O O . VAL A 1 90 ? 8.025 14.159 -6.471 1.00 95.50 90 VAL A O 1
ATOM 748 N N . TYR A 1 91 ? 9.934 13.020 -6.770 1.00 95.25 91 TYR A N 1
ATOM 749 C CA . TYR A 1 91 ? 9.298 11.784 -7.207 1.00 95.25 91 TYR A CA 1
ATOM 750 C C . TYR A 1 91 ? 8.506 11.135 -6.070 1.00 95.25 91 TYR A C 1
ATOM 752 O O . TYR A 1 91 ? 7.338 10.797 -6.268 1.00 95.25 91 TYR A O 1
ATOM 760 N N . PHE A 1 92 ? 9.106 11.022 -4.883 1.00 94.88 92 PHE A N 1
ATOM 761 C CA . PHE A 1 92 ? 8.431 10.480 -3.714 1.00 94.88 92 PHE A CA 1
ATOM 762 C C . PHE A 1 92 ? 7.156 11.271 -3.399 1.00 94.88 92 PHE A C 1
ATOM 764 O O . PHE A 1 92 ? 6.062 10.707 -3.431 1.00 94.88 92 PHE A O 1
ATOM 771 N N . ASP A 1 93 ? 7.279 12.587 -3.230 1.00 95.25 93 ASP A N 1
ATOM 772 C CA . ASP A 1 93 ? 6.172 13.455 -2.821 1.00 95.25 93 ASP A CA 1
ATOM 773 C C . ASP A 1 93 ? 5.030 13.485 -3.849 1.00 95.25 93 ASP A C 1
ATOM 775 O O . ASP A 1 93 ? 3.854 13.520 -3.489 1.00 95.25 93 ASP A O 1
ATOM 779 N N . ARG A 1 94 ? 5.353 13.477 -5.152 1.00 94.12 94 ARG A N 1
ATOM 780 C CA . ARG A 1 94 ? 4.346 13.639 -6.218 1.00 94.12 94 ARG A CA 1
ATOM 781 C C . ARG A 1 94 ? 3.761 12.337 -6.745 1.00 94.12 94 ARG A C 1
ATOM 783 O O . ARG A 1 94 ? 2.702 12.380 -7.369 1.00 94.12 94 ARG A O 1
ATOM 790 N N . LYS A 1 95 ? 4.466 11.214 -6.607 1.00 93.31 95 LYS A N 1
ATOM 791 C CA . LYS A 1 95 ? 4.096 9.953 -7.270 1.00 93.31 95 LYS A CA 1
ATOM 792 C C . LYS A 1 95 ? 3.960 8.800 -6.287 1.00 93.31 95 LYS A C 1
ATOM 794 O O . LYS A 1 95 ? 2.950 8.106 -6.333 1.00 93.31 95 LYS A O 1
ATOM 799 N N . VAL A 1 96 ? 4.943 8.608 -5.410 1.00 94.75 96 VAL A N 1
ATOM 800 C CA . VAL A 1 96 ? 4.985 7.448 -4.507 1.00 94.75 96 VAL A CA 1
ATOM 801 C C . VAL A 1 96 ? 4.059 7.638 -3.314 1.00 94.75 96 VAL A C 1
ATOM 803 O O . VAL A 1 96 ? 3.153 6.832 -3.125 1.00 94.75 96 VAL A O 1
ATOM 806 N N . HIS A 1 97 ? 4.235 8.723 -2.555 1.00 93.38 97 HIS A N 1
ATOM 807 C CA . HIS A 1 97 ? 3.460 8.993 -1.347 1.00 93.38 97 HIS A CA 1
ATOM 808 C C . HIS A 1 97 ? 1.944 8.981 -1.618 1.00 93.38 97 HIS A C 1
ATOM 810 O O . HIS A 1 97 ? 1.245 8.212 -0.966 1.00 93.38 97 HIS A O 1
ATOM 816 N N . PRO A 1 98 ? 1.404 9.687 -2.636 1.00 93.38 98 PRO A N 1
ATOM 817 C CA . PRO A 1 98 ? -0.033 9.641 -2.909 1.00 93.38 98 PRO A CA 1
ATOM 818 C C . PRO A 1 98 ? -0.552 8.237 -3.253 1.00 93.38 98 PRO A C 1
ATOM 820 O O . PRO A 1 98 ? -1.681 7.900 -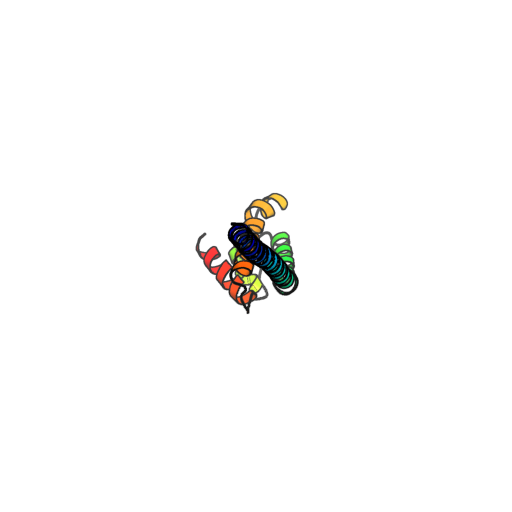2.905 1.00 93.38 98 PRO A O 1
ATOM 823 N N . ALA A 1 99 ? 0.246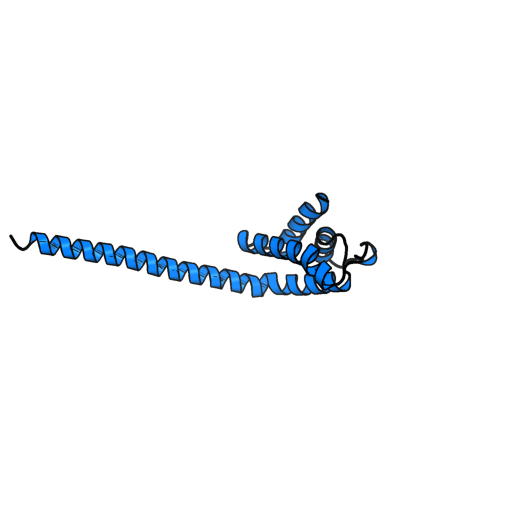 7.418 -3.946 1.00 92.81 99 ALA A N 1
ATOM 824 C CA . ALA A 1 99 ? -0.154 6.068 -4.330 1.00 92.81 99 ALA A CA 1
ATOM 825 C C . ALA A 1 99 ? -0.155 5.111 -3.129 1.00 92.81 99 ALA A C 1
ATOM 827 O O . ALA A 1 99 ? -1.132 4.386 -2.938 1.00 92.81 99 ALA A O 1
ATOM 828 N N . LEU A 1 100 ? 0.910 5.134 -2.321 1.00 93.44 100 LEU A N 1
ATOM 829 C CA . LEU A 1 100 ? 1.049 4.262 -1.156 1.00 93.44 100 LEU A CA 1
ATOM 830 C C . LEU A 1 100 ? 0.104 4.670 -0.025 1.00 93.44 100 LEU A C 1
ATOM 832 O O . LEU A 1 100 ? -0.589 3.803 0.492 1.00 93.44 100 LEU A O 1
ATOM 836 N N . SER A 1 101 ? -0.021 5.961 0.303 1.00 92.38 101 SER A N 1
ATOM 837 C CA . SER A 1 101 ? -0.937 6.412 1.364 1.00 92.38 101 SER A CA 1
ATOM 838 C C . SER A 1 101 ? -2.379 5.995 1.081 1.00 92.38 101 SER A C 1
ATOM 840 O O . SER A 1 101 ? -3.037 5.435 1.948 1.00 92.38 101 SER A O 1
ATOM 842 N N . LEU A 1 102 ? -2.855 6.169 -0.158 1.00 93.31 102 LEU A N 1
ATOM 843 C CA . LEU A 1 102 ? -4.212 5.753 -0.524 1.00 93.31 102 LEU A CA 1
ATOM 844 C C . LEU A 1 102 ? -4.399 4.232 -0.471 1.00 93.31 102 LEU A C 1
ATOM 846 O O . LEU A 1 102 ? -5.494 3.770 -0.159 1.00 93.31 102 LEU A O 1
ATOM 850 N N . ALA A 1 103 ? -3.362 3.460 -0.800 1.00 92.88 103 ALA A N 1
ATOM 851 C CA . ALA A 1 103 ? -3.399 2.007 -0.695 1.00 92.88 103 ALA A CA 1
ATOM 852 C C . ALA A 1 103 ? -3.471 1.561 0.772 1.00 92.88 103 ALA A C 1
ATOM 854 O O . ALA A 1 103 ? -4.336 0.761 1.127 1.00 92.88 103 ALA A O 1
ATOM 855 N N . MET A 1 104 ? -2.622 2.140 1.626 1.00 92.50 104 MET A N 1
ATOM 856 C CA . MET A 1 104 ? -2.598 1.885 3.067 1.00 92.50 104 MET A CA 1
ATOM 857 C C . MET A 1 104 ? -3.935 2.245 3.721 1.00 92.50 104 MET A C 1
ATOM 859 O O . MET A 1 104 ? -4.507 1.423 4.433 1.00 92.50 104 MET A O 1
ATOM 863 N N . ASP A 1 105 ? -4.489 3.420 3.411 1.00 92.06 105 ASP A N 1
ATOM 864 C CA . ASP A 1 105 ? -5.802 3.846 3.904 1.00 92.06 105 ASP A CA 1
ATOM 865 C C . ASP A 1 105 ? -6.911 2.867 3.491 1.00 92.06 105 ASP A C 1
ATOM 867 O O . ASP A 1 105 ? -7.804 2.555 4.281 1.00 92.06 105 ASP A O 1
ATOM 871 N N . SER A 1 106 ? -6.859 2.362 2.253 1.00 93.31 106 SER A N 1
ATOM 872 C CA . SER A 1 106 ? -7.846 1.409 1.739 1.00 93.31 106 SER A CA 1
ATOM 873 C C . SER A 1 106 ? -7.750 0.059 2.454 1.00 93.31 106 SER A C 1
ATOM 875 O O . SER A 1 106 ? -8.768 -0.470 2.898 1.00 93.31 106 SER A O 1
ATOM 877 N N . VAL A 1 107 ? -6.532 -0.453 2.655 1.00 93.50 107 VAL A N 1
ATOM 878 C CA . VAL A 1 107 ? -6.282 -1.693 3.404 1.00 93.50 107 VAL A CA 1
ATOM 879 C C . VAL A 1 107 ? -6.739 -1.561 4.858 1.00 93.50 107 VAL A C 1
ATOM 881 O O . VAL A 1 107 ? -7.397 -2.458 5.372 1.00 93.50 107 VAL A O 1
ATOM 884 N N . LEU A 1 108 ? -6.465 -0.438 5.525 1.00 90.50 108 LEU A N 1
ATOM 885 C CA . LEU A 1 108 ? -6.848 -0.232 6.931 1.00 90.50 108 LEU A CA 1
ATOM 886 C C . LEU A 1 108 ? -8.334 0.037 7.146 1.00 90.50 108 LEU A C 1
ATOM 888 O O . LEU A 1 108 ? -8.842 -0.071 8.273 1.00 90.50 108 LEU A O 1
ATOM 892 N N . ARG A 1 109 ? -9.030 0.451 6.089 1.00 90.31 109 ARG A N 1
ATOM 893 C CA . ARG A 1 109 ? -10.483 0.578 6.093 1.00 90.31 109 ARG A CA 1
ATOM 894 C C . ARG A 1 109 ? -11.145 -0.786 5.936 1.00 90.31 109 ARG A C 1
ATOM 896 O O . ARG A 1 109 ? -12.074 -1.069 6.688 1.00 90.31 109 ARG A O 1
ATOM 903 N N . ASP A 1 110 ? -10.662 -1.590 4.993 1.00 91.94 110 ASP A N 1
ATOM 904 C CA . ASP A 1 110 ? -11.362 -2.798 4.552 1.00 91.94 110 ASP A CA 1
ATOM 905 C C . ASP A 1 110 ? -10.849 -4.078 5.245 1.00 91.94 110 ASP A C 1
ATOM 907 O O . ASP A 1 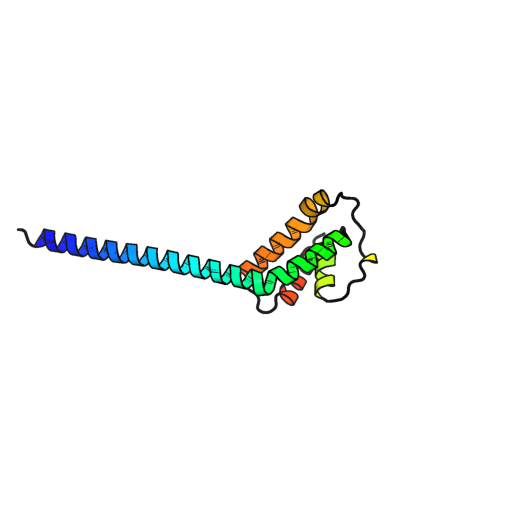110 ? -11.581 -5.060 5.286 1.00 91.94 110 ASP A O 1
ATOM 911 N N . ILE A 1 111 ? -9.643 -4.044 5.834 1.00 90.31 111 ILE A N 1
ATOM 912 C CA . ILE A 1 111 ? -8.977 -5.128 6.587 1.00 90.31 111 ILE A CA 1
ATOM 913 C C . ILE A 1 111 ? -9.077 -6.478 5.839 1.00 90.31 111 ILE A C 1
ATOM 915 O O . ILE A 1 111 ? -9.734 -7.403 6.315 1.00 90.31 111 ILE A O 1
ATOM 919 N N . PRO A 1 112 ? -8.504 -6.579 4.624 1.00 92.69 112 PRO A N 1
ATOM 920 C CA . PRO A 1 112 ? -8.631 -7.770 3.790 1.00 92.69 112 PRO A CA 1
ATOM 921 C C . PRO A 1 112 ? -7.805 -8.947 4.326 1.00 92.69 112 PRO A C 1
ATOM 923 O O . PRO A 1 112 ? -6.659 -8.770 4.720 1.00 92.69 112 PRO A O 1
ATOM 926 N N . ASP A 1 113 ? -8.337 -10.167 4.226 1.00 89.62 113 ASP A N 1
ATOM 927 C CA . ASP A 1 113 ? -7.600 -11.382 4.611 1.00 89.62 113 ASP A CA 1
ATOM 928 C C . ASP A 1 113 ? -6.362 -11.630 3.722 1.00 89.62 113 ASP A C 1
ATOM 930 O O . ASP A 1 113 ? -5.335 -12.114 4.195 1.00 89.62 113 ASP A O 1
ATOM 934 N N . ASP A 1 114 ? -6.447 -11.273 2.434 1.00 91.31 114 ASP A N 1
ATOM 935 C CA . ASP A 1 114 ? -5.344 -11.336 1.469 1.00 91.31 114 ASP A CA 1
ATOM 936 C C . ASP A 1 114 ? -4.974 -9.926 0.990 1.00 91.31 114 ASP A C 1
ATOM 938 O O . ASP A 1 114 ? -5.579 -9.360 0.072 1.00 91.31 114 ASP A O 1
ATOM 942 N N . ILE A 1 115 ? -3.957 -9.349 1.633 1.00 90.75 115 ILE A N 1
ATOM 943 C CA . ILE A 1 115 ? -3.457 -8.008 1.313 1.00 90.75 115 ILE A CA 1
ATOM 944 C C . ILE A 1 115 ? -2.869 -7.946 -0.095 1.00 90.75 115 ILE A C 1
ATOM 946 O O . ILE A 1 115 ? -3.059 -6.942 -0.781 1.00 90.75 115 ILE A O 1
ATOM 950 N N . GLN A 1 116 ? -2.162 -8.984 -0.544 1.00 90.75 116 GLN A N 1
ATOM 951 C CA . GLN A 1 116 ? -1.495 -8.955 -1.843 1.00 90.75 116 GLN A CA 1
ATOM 952 C C . GLN A 1 116 ? -2.528 -8.924 -2.967 1.00 90.75 116 GLN A C 1
ATOM 954 O O . GLN A 1 116 ? -2.474 -8.037 -3.822 1.00 90.75 116 GLN A O 1
ATOM 959 N N . ALA A 1 117 ? -3.515 -9.822 -2.930 1.00 92.44 117 ALA A N 1
ATOM 960 C CA . ALA A 1 117 ? -4.597 -9.832 -3.910 1.00 92.44 117 ALA A CA 1
ATOM 961 C C . ALA A 1 117 ? -5.394 -8.519 -3.891 1.00 92.44 117 ALA A C 1
ATOM 963 O O . ALA A 1 117 ? -5.695 -7.958 -4.950 1.00 92.44 117 ALA A O 1
ATOM 964 N N . TYR A 1 118 ? -5.680 -7.991 -2.697 1.00 94.56 118 TYR A N 1
ATOM 965 C CA . TYR A 1 118 ? -6.376 -6.718 -2.537 1.00 94.56 118 TYR A CA 1
ATOM 966 C C . TYR A 1 118 ? -5.593 -5.546 -3.150 1.00 94.56 118 TYR A C 1
ATOM 968 O O . TYR A 1 118 ? -6.152 -4.733 -3.890 1.00 94.56 118 TYR A O 1
ATOM 976 N N . LEU A 1 119 ? -4.290 -5.451 -2.873 1.00 93.12 119 LEU A N 1
ATOM 977 C CA . LEU A 1 119 ? -3.442 -4.371 -3.375 1.00 93.12 119 LEU A CA 1
ATOM 978 C C . LEU A 1 119 ? -3.215 -4.460 -4.885 1.00 93.12 119 LEU A C 1
ATOM 980 O O . LEU A 1 119 ? -3.195 -3.424 -5.549 1.00 93.12 119 LEU A O 1
ATOM 984 N N . VAL A 1 120 ? -3.106 -5.667 -5.449 1.00 93.19 120 VAL A N 1
ATOM 985 C CA . VAL A 1 120 ? -3.066 -5.866 -6.906 1.00 93.19 120 VAL A CA 1
ATOM 986 C C . VAL A 1 120 ? -4.303 -5.256 -7.554 1.00 93.19 120 VAL A C 1
ATOM 988 O O . VAL A 1 120 ? -4.168 -4.378 -8.405 1.00 93.19 120 VAL A O 1
ATOM 991 N N . ASP A 1 121 ? -5.496 -5.662 -7.117 1.00 94.12 121 ASP A N 1
ATOM 992 C CA . ASP A 1 121 ? -6.757 -5.158 -7.669 1.00 94.12 121 ASP A CA 1
ATOM 993 C C . ASP A 1 121 ? -6.883 -3.633 -7.488 1.00 94.12 121 ASP A C 1
ATOM 995 O O . ASP A 1 121 ? -7.256 -2.905 -8.415 1.00 94.12 121 ASP A O 1
ATOM 999 N N . PHE A 1 122 ? -6.479 -3.116 -6.322 1.00 94.31 122 PHE A N 1
ATOM 1000 C CA . PHE A 1 122 ? -6.442 -1.680 -6.048 1.00 94.31 122 PHE A CA 1
ATOM 1001 C C . PHE A 1 122 ? -5.558 -0.912 -7.043 1.00 94.31 122 PHE A C 1
ATOM 1003 O O . PHE A 1 122 ? -5.966 0.130 -7.572 1.00 94.31 122 PHE A O 1
ATOM 1010 N N . PHE A 1 123 ? -4.344 -1.401 -7.302 1.00 93.81 123 PHE A N 1
ATOM 1011 C CA . PHE A 1 123 ? -3.399 -0.724 -8.182 1.00 93.81 123 PHE A CA 1
ATOM 1012 C C . PHE A 1 123 ? -3.736 -0.894 -9.664 1.00 93.81 123 PHE A C 1
ATOM 1014 O O . PHE A 1 123 ? -3.568 0.065 -10.418 1.00 93.81 123 PHE A O 1
ATOM 1021 N N . GLU A 1 124 ? -4.276 -2.035 -10.093 1.00 92.19 124 GLU A N 1
ATOM 1022 C CA . GLU A 1 124 ? -4.728 -2.241 -11.476 1.00 92.19 124 GLU A CA 1
ATOM 1023 C C . GLU A 1 124 ? -5.873 -1.309 -11.863 1.00 92.19 124 GLU A C 1
ATOM 1025 O O . GLU A 1 124 ? -5.833 -0.651 -12.910 1.00 92.19 124 GLU A O 1
ATOM 1030 N N . LYS A 1 125 ? -6.868 -1.172 -10.979 1.00 90.62 125 LYS A N 1
ATOM 1031 C CA . LYS A 1 125 ? -7.977 -0.230 -11.174 1.00 90.62 125 LYS A CA 1
ATOM 1032 C C . LYS A 1 125 ? -7.484 1.199 -11.369 1.00 90.62 125 LYS A C 1
ATOM 1034 O O . LYS A 1 125 ? -8.077 1.950 -12.133 1.00 90.62 125 LYS A O 1
ATOM 1039 N N . ARG A 1 126 ? -6.386 1.578 -10.711 1.00 85.56 126 ARG A N 1
ATOM 1040 C CA . ARG A 1 126 ? -5.782 2.917 -10.818 1.00 85.56 126 ARG A CA 1
ATOM 1041 C C . ARG A 1 126 ? -4.819 3.060 -11.991 1.00 85.56 126 ARG A C 1
ATOM 1043 O O . ARG A 1 126 ? -4.699 4.154 -12.530 1.00 85.56 126 ARG A O 1
ATOM 1050 N N . ALA A 1 127 ? -4.166 1.977 -12.400 1.00 81.38 127 ALA A N 1
ATOM 1051 C CA . ALA A 1 127 ? -3.295 1.947 -13.568 1.00 81.38 127 ALA A CA 1
ATOM 1052 C C . ALA A 1 127 ? -4.069 2.134 -14.880 1.00 81.38 127 ALA A C 1
ATOM 1054 O O . ALA A 1 127 ? -3.514 2.651 -15.835 1.00 81.38 127 ALA A O 1
ATOM 1055 N N . THR A 1 128 ? -5.347 1.749 -14.917 1.00 62.88 128 THR A N 1
ATOM 1056 C CA . THR A 1 128 ? -6.191 1.856 -16.122 1.00 62.88 128 THR A CA 1
ATOM 1057 C C . THR A 1 128 ? -6.778 3.267 -16.318 1.00 62.88 128 THR A C 1
ATOM 1059 O O . THR A 1 128 ? -7.362 3.566 -17.354 1.00 62.88 128 THR A O 1
ATOM 1062 N N . VAL A 1 129 ? -6.654 4.144 -15.316 1.00 54.19 129 VAL A N 1
ATOM 1063 C CA . VAL A 1 129 ? -7.274 5.484 -15.291 1.00 54.19 129 VAL A CA 1
ATOM 1064 C C . VAL A 1 129 ? -6.341 6.580 -15.848 1.00 54.19 129 VAL A C 1
ATOM 1066 O O . VAL A 1 129 ? -6.788 7.710 -16.039 1.00 54.19 129 VAL A O 1
ATOM 1069 N N . TYR A 1 130 ? -5.077 6.264 -16.160 1.00 39.94 130 TYR A N 1
ATOM 1070 C CA . TYR A 1 130 ? -4.058 7.205 -16.658 1.00 39.94 130 TYR A CA 1
ATOM 1071 C C . TYR A 1 130 ? -3.217 6.612 -17.788 1.00 39.94 130 TYR A C 1
ATOM 1073 O O . TYR A 1 130 ? -2.642 7.421 -18.551 1.00 39.94 130 TYR A O 1
#

Secondary structure (DSSP, 8-state):
--HHHHHHHHHHHHHHHHHHHHHHHHHHHHHHHHHHHHHHIIIIIHHHHHHHHHHHHHH-BS-HHHHHHHHHHS---GGGSPBP-S-HHHHIIIIIHHHHHHHHHHHHHH--S-HHHHHHHHHHHHHTT-